Protein AF-A0A0G0ZS49-F1 (afdb_monomer)

Secondary structure (DSSP, 8-state):
-BTTBPPPHHHHHHHHHHHHH---GGG-EEEEEEEEEEEEEE-TTSS-EEEEEEEEEEEE-SS--PPPTTT-S------HHHHHH-GGGS---HHHHHHHHTT---

Solvent-accessible surface area (backbone atoms only — not comparable to full-atom values): 6830 Å² total; per-residue (Å²): 120,67,94,87,42,83,81,53,68,68,58,50,50,43,52,48,36,34,67,42,36,70,39,52,69,90,56,46,43,78,74,38,80,56,52,66,44,78,53,72,50,69,50,93,90,53,96,56,70,52,73,45,78,49,70,42,71,49,59,44,64,91,66,94,72,67,60,36,67,92,77,39,98,74,85,79,94,73,60,66,69,59,42,73,76,42,55,84,81,48,94,68,55,70,68,59,54,48,34,59,74,71,54,48,78,123

Sequence (106 aa):
MKDGKMEDEKEAVIRCLKREWHVEEKDIHDLKDLGSVYYRAKDPKSDYIEHEYCTFYVGKIEKMVSPDTEFAYGYSLVDLNFLKKNPQSFNLAPWVIKAFQDNLFY

Radius of gyration: 15.11 Å; Cα contacts (8 Å, |Δi|>4): 116; c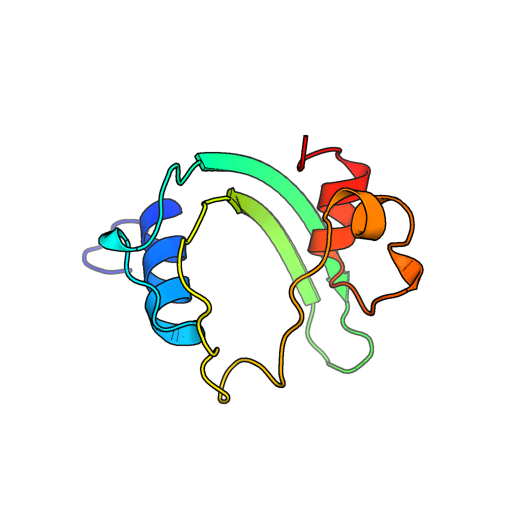hains: 1; bounding box: 35×28×39 Å

Structure (mmCIF, N/CA/C/O backbone):
data_AF-A0A0G0ZS49-F1
#
_ent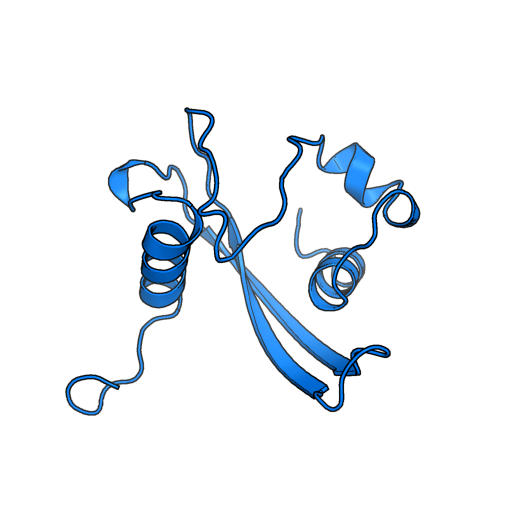ry.id   AF-A0A0G0ZS49-F1
#
loop_
_atom_site.group_PDB
_atom_site.id
_atom_site.type_symbol
_atom_site.label_atom_id
_atom_site.label_alt_id
_atom_site.label_comp_id
_atom_site.label_asym_id
_atom_site.label_entity_id
_atom_site.label_seq_id
_atom_site.pdbx_PDB_ins_code
_atom_site.Cartn_x
_atom_site.Cartn_y
_atom_site.Cartn_z
_atom_site.occupancy
_atom_site.B_iso_or_equiv
_atom_site.auth_seq_id
_atom_site.auth_comp_id
_atom_site.auth_asym_id
_atom_site.auth_atom_id
_atom_site.pdbx_PDB_model_num
ATOM 1 N N . MET A 1 1 ? 13.026 -6.043 15.334 1.00 47.84 1 MET A N 1
ATOM 2 C CA . MET A 1 1 ? 13.113 -7.167 16.290 1.00 47.84 1 MET A CA 1
ATOM 3 C C . MET A 1 1 ? 13.074 -6.605 17.702 1.00 47.84 1 MET A C 1
ATOM 5 O O . MET A 1 1 ? 14.067 -6.046 18.152 1.00 47.84 1 MET A O 1
ATOM 9 N N . LYS A 1 2 ? 11.932 -6.692 18.382 1.00 49.53 2 LYS A N 1
ATOM 10 C CA . LYS A 1 2 ? 11.889 -6.590 19.845 1.00 49.53 2 LYS A CA 1
ATOM 11 C C . LYS A 1 2 ? 11.737 -8.016 20.367 1.00 49.53 2 LYS A C 1
ATOM 13 O O . LYS A 1 2 ? 10.944 -8.781 19.829 1.00 49.53 2 LYS A O 1
ATOM 18 N N . ASP A 1 3 ? 12.566 -8.393 21.332 1.00 67.50 3 ASP A N 1
ATOM 19 C CA . ASP A 1 3 ? 12.438 -9.645 22.092 1.00 67.50 3 ASP A CA 1
ATOM 20 C C . ASP A 1 3 ? 12.510 -10.952 21.273 1.00 67.50 3 ASP A C 1
ATOM 22 O O . ASP A 1 3 ? 11.965 -11.980 21.670 1.00 67.50 3 ASP A O 1
ATOM 26 N N . GLY A 1 4 ? 13.191 -10.933 20.120 1.00 71.81 4 GLY A N 1
ATOM 27 C CA . GLY A 1 4 ? 13.418 -12.130 19.296 1.00 71.81 4 GLY A CA 1
ATOM 28 C C . GLY A 1 4 ? 12.194 -12.635 18.524 1.00 71.81 4 GLY A C 1
ATOM 29 O O . GLY A 1 4 ? 12.258 -13.714 17.939 1.00 71.81 4 GLY A O 1
ATOM 30 N N . LYS A 1 5 ? 11.095 -11.872 18.491 1.00 76.62 5 LYS A N 1
ATOM 31 C CA . LYS A 1 5 ? 9.915 -12.175 17.673 1.00 76.62 5 LYS A CA 1
ATOM 32 C C . LYS A 1 5 ? 9.919 -11.349 16.386 1.00 76.62 5 LYS A C 1
ATOM 34 O O . LYS A 1 5 ? 10.350 -10.189 16.380 1.00 76.62 5 LYS A O 1
ATOM 39 N N . MET A 1 6 ? 9.464 -11.972 15.299 1.00 83.56 6 MET A N 1
ATOM 40 C CA . MET A 1 6 ? 9.154 -11.268 14.054 1.00 83.56 6 MET A CA 1
ATOM 41 C C . MET A 1 6 ? 7.964 -10.341 14.315 1.00 83.56 6 MET A C 1
ATOM 43 O O . MET A 1 6 ? 7.065 -10.704 15.072 1.00 83.56 6 MET A O 1
ATOM 47 N N . GLU A 1 7 ? 8.010 -9.137 13.752 1.00 88.25 7 GLU A N 1
ATOM 48 C CA . GLU A 1 7 ? 6.879 -8.205 13.802 1.00 88.25 7 GLU A CA 1
ATOM 49 C C . GLU A 1 7 ? 5.751 -8.746 12.918 1.00 88.25 7 GLU A C 1
ATOM 51 O O . GLU A 1 7 ? 6.027 -9.306 11.854 1.00 88.25 7 GLU A O 1
ATOM 56 N N . ASP A 1 8 ? 4.507 -8.599 13.369 1.00 93.31 8 ASP A N 1
ATOM 57 C CA . ASP A 1 8 ? 3.338 -8.922 12.557 1.00 93.31 8 ASP A CA 1
ATOM 58 C C . ASP A 1 8 ? 3.145 -7.868 11.454 1.00 93.31 8 ASP A C 1
ATOM 60 O O . ASP A 1 8 ? 3.359 -6.671 11.664 1.00 93.31 8 ASP A O 1
ATOM 64 N N . GLU A 1 9 ? 2.738 -8.286 10.256 1.00 94.25 9 GLU A N 1
ATOM 65 C CA . GLU A 1 9 ? 2.607 -7.366 9.121 1.00 94.25 9 GLU A CA 1
ATOM 66 C C . GLU A 1 9 ? 1.554 -6.276 9.369 1.00 94.25 9 GLU A C 1
ATOM 68 O O . GLU A 1 9 ? 1.767 -5.122 8.988 1.00 94.25 9 GLU A O 1
ATOM 73 N N . LYS A 1 10 ? 0.456 -6.587 10.073 1.00 95.56 10 LYS A N 1
ATOM 74 C CA . LYS A 1 10 ? -0.561 -5.591 10.432 1.00 95.56 10 LYS A CA 1
ATOM 75 C C . LYS A 1 10 ? 0.016 -4.556 11.401 1.00 95.56 10 LYS A C 1
ATOM 77 O O . LYS A 1 10 ? -0.247 -3.361 11.251 1.00 95.56 10 LYS A O 1
ATOM 82 N N . GLU A 1 11 ? 0.821 -4.991 12.371 1.00 95.38 11 GLU A N 1
ATOM 83 C CA . GLU A 1 11 ? 1.524 -4.086 13.292 1.00 95.38 11 GLU A CA 1
ATOM 84 C C . GLU A 1 11 ? 2.487 -3.164 12.531 1.00 95.38 11 GLU A C 1
ATOM 86 O O . GLU A 1 11 ? 2.501 -1.952 12.772 1.00 95.38 11 GLU A O 1
ATOM 91 N N . ALA A 1 12 ? 3.234 -3.712 11.567 1.00 96.31 12 ALA A N 1
ATOM 92 C CA . ALA A 1 12 ? 4.128 -2.940 10.711 1.00 96.31 12 ALA A CA 1
ATOM 93 C C . ALA A 1 12 ? 3.365 -1.888 9.885 1.00 96.31 12 ALA A C 1
ATOM 95 O O . ALA A 1 12 ? 3.786 -0.729 9.840 1.00 96.31 12 ALA A O 1
ATOM 96 N N . VAL A 1 13 ? 2.217 -2.251 9.300 1.00 97.25 13 VAL A N 1
ATOM 97 C CA . VAL A 1 13 ? 1.341 -1.327 8.557 1.00 97.25 13 VAL A CA 1
ATOM 98 C C . VAL A 1 13 ? 0.873 -0.176 9.444 1.00 97.25 13 VAL A C 1
ATOM 100 O O 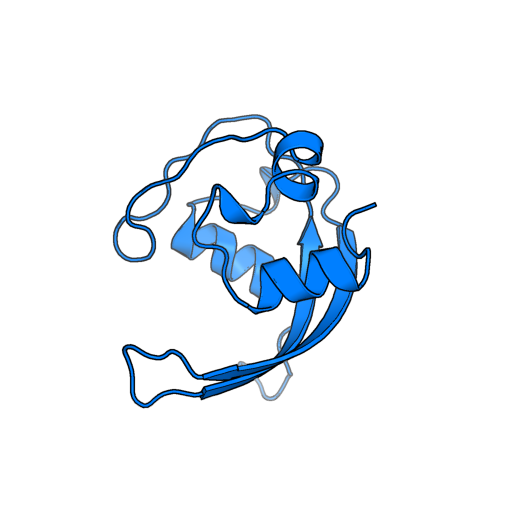. VAL A 1 13 ? 1.050 0.986 9.079 1.00 97.25 13 VAL A O 1
ATOM 103 N N . ILE A 1 14 ? 0.332 -0.470 10.631 1.00 97.31 14 ILE A N 1
ATOM 104 C CA . ILE A 1 14 ? -0.152 0.561 11.565 1.00 97.31 14 ILE A CA 1
ATOM 105 C C . ILE A 1 14 ? 0.998 1.475 11.999 1.00 97.31 14 ILE A C 1
ATOM 107 O O . ILE A 1 14 ? 0.844 2.697 12.049 1.00 97.31 14 ILE A O 1
ATOM 111 N N . ARG A 1 15 ? 2.173 0.907 12.286 1.00 97.38 15 ARG A N 1
ATOM 112 C CA . ARG A 1 15 ? 3.359 1.674 12.679 1.00 97.38 15 ARG A CA 1
ATOM 113 C C . ARG A 1 15 ? 3.826 2.613 11.563 1.00 97.38 15 ARG A C 1
ATOM 115 O O . ARG A 1 15 ? 4.147 3.766 11.853 1.00 97.38 15 ARG A O 1
ATOM 122 N N . CYS A 1 16 ? 3.871 2.145 10.316 1.00 97.44 16 CYS A N 1
ATOM 123 C CA . CYS A 1 16 ? 4.258 2.970 9.170 1.00 97.44 16 CYS A CA 1
ATOM 124 C C . CYS A 1 16 ? 3.216 4.059 8.881 1.00 97.44 16 CYS A C 1
ATOM 126 O O . CYS A 1 16 ? 3.594 5.219 8.757 1.00 97.44 16 CYS A O 1
ATOM 128 N N . LEU A 1 17 ? 1.918 3.736 8.897 1.00 97.06 17 LEU A N 1
ATOM 129 C CA . LEU A 1 17 ? 0.840 4.725 8.750 1.00 97.06 17 LEU A CA 1
ATOM 130 C C . LEU A 1 17 ? 0.893 5.806 9.837 1.00 97.06 17 LEU A C 1
ATOM 132 O O . LEU A 1 17 ? 0.751 6.993 9.543 1.00 97.06 17 LEU A O 1
ATOM 136 N N . LYS A 1 18 ? 1.179 5.429 11.086 1.00 97.31 18 LYS A N 1
ATOM 137 C CA . LYS A 1 18 ? 1.337 6.398 12.174 1.00 97.31 18 LYS A CA 1
ATOM 138 C C . LYS A 1 18 ? 2.526 7.329 11.951 1.00 97.31 18 LYS A C 1
ATOM 140 O O . LYS A 1 18 ? 2.417 8.527 12.204 1.00 97.31 18 LYS A O 1
ATOM 145 N N . ARG A 1 19 ? 3.659 6.782 11.507 1.00 98.12 19 ARG A N 1
ATOM 146 C CA . ARG A 1 19 ? 4.886 7.552 11.272 1.00 98.12 19 ARG A CA 1
ATOM 147 C C . ARG A 1 19 ? 4.759 8.480 10.065 1.00 98.12 19 ARG A C 1
ATOM 149 O O . ARG A 1 19 ? 5.136 9.634 10.165 1.00 98.12 19 ARG A O 1
ATOM 156 N N . GLU A 1 20 ? 4.246 7.971 8.953 1.00 98.12 20 GLU A N 1
ATOM 157 C CA . GLU A 1 20 ? 4.327 8.634 7.644 1.00 98.12 20 GLU A CA 1
ATOM 158 C C . GLU A 1 20 ? 3.063 9.431 7.304 1.00 98.12 20 GLU A C 1
ATOM 160 O O . GLU A 1 20 ? 3.109 10.332 6.472 1.00 98.12 20 GLU A O 1
ATOM 165 N N . TRP A 1 21 ? 1.934 9.122 7.948 1.00 96.88 21 TRP A N 1
ATOM 166 C CA . TRP A 1 21 ? 0.632 9.740 7.671 1.00 96.88 21 TRP A CA 1
ATOM 167 C C . TRP A 1 21 ? -0.087 10.271 8.912 1.00 96.88 21 TRP A C 1
ATOM 169 O O . TRP A 1 21 ? -1.179 10.824 8.792 1.00 96.88 21 TRP A O 1
ATOM 179 N N . HIS A 1 22 ? 0.489 10.091 10.105 1.00 96.06 22 HIS A N 1
ATOM 180 C CA . HIS A 1 22 ? -0.149 10.417 11.386 1.00 96.06 22 HIS A CA 1
ATOM 181 C C . HIS A 1 22 ? -1.518 9.739 11.584 1.00 96.06 22 HIS A C 1
ATOM 183 O O . HIS A 1 22 ? -2.376 10.256 12.298 1.00 96.06 22 HIS A O 1
ATOM 189 N N . VAL A 1 23 ? -1.713 8.570 10.964 1.00 96.94 23 VAL A N 1
ATOM 190 C CA . VAL A 1 23 ? -2.933 7.758 11.069 1.00 96.94 23 VAL A CA 1
ATOM 191 C C . VAL A 1 23 ? -2.734 6.687 12.137 1.00 96.94 23 VAL A C 1
ATOM 193 O O . VAL A 1 23 ? -1.780 5.911 12.072 1.00 96.94 23 VAL A O 1
ATOM 196 N N . GLU A 1 24 ? -3.627 6.618 13.122 1.00 96.19 24 GLU A N 1
ATOM 197 C CA . GLU A 1 24 ? -3.616 5.568 14.142 1.00 96.19 24 GLU A CA 1
ATOM 198 C C . GLU A 1 24 ? -4.609 4.448 13.797 1.00 96.19 24 GLU A C 1
ATOM 200 O O . GLU A 1 24 ? -5.537 4.645 13.018 1.00 96.19 24 GLU A O 1
ATOM 205 N N . GLU A 1 25 ? -4.463 3.263 14.405 1.00 95.88 25 GLU A N 1
ATOM 206 C CA . GLU A 1 25 ? -5.358 2.117 14.142 1.00 95.88 25 GLU A CA 1
ATOM 207 C C . GLU A 1 25 ? -6.843 2.468 14.331 1.00 95.88 25 GLU A C 1
ATOM 209 O O . GLU A 1 25 ? -7.687 2.031 13.557 1.00 95.88 25 GLU A O 1
ATOM 214 N N . LYS A 1 26 ? -7.161 3.316 15.317 1.00 95.50 26 LYS A N 1
ATOM 215 C CA . LYS A 1 26 ? -8.530 3.777 15.602 1.00 95.50 26 LYS A CA 1
ATOM 216 C C . LYS A 1 26 ? -9.156 4.615 14.478 1.00 95.50 26 LYS A C 1
ATOM 218 O O . LYS A 1 26 ? -10.372 4.772 14.463 1.00 95.50 26 LYS A O 1
ATOM 223 N N . ASP A 1 27 ? -8.336 5.193 13.601 1.00 96.12 27 ASP A N 1
ATOM 224 C CA . ASP A 1 27 ? -8.781 6.044 12.496 1.00 96.12 27 ASP A CA 1
ATOM 225 C C . ASP A 1 27 ? -9.087 5.219 11.231 1.00 96.12 27 ASP A C 1
ATOM 227 O O . ASP A 1 27 ? -9.605 5.759 10.251 1.00 96.12 27 ASP A O 1
ATOM 231 N N . ILE A 1 28 ? -8.759 3.919 11.244 1.00 97.00 28 ILE A N 1
ATOM 232 C CA . ILE A 1 28 ? -8.887 3.007 10.109 1.00 97.00 28 ILE A CA 1
ATOM 233 C C . ILE A 1 28 ? -10.078 2.073 10.328 1.00 97.00 28 ILE A C 1
ATOM 235 O O . ILE A 1 28 ? -10.127 1.285 11.270 1.00 97.00 28 ILE A O 1
ATOM 239 N N . HIS A 1 29 ? -11.013 2.101 9.390 1.00 97.00 29 HIS A N 1
ATOM 240 C CA . HIS A 1 29 ? -12.115 1.155 9.293 1.00 97.00 29 HIS A CA 1
ATOM 241 C C . HIS A 1 29 ? -11.768 0.033 8.309 1.00 97.00 29 HIS A C 1
ATOM 243 O O . HIS A 1 29 ? -11.151 0.281 7.272 1.00 97.00 29 HIS A O 1
ATOM 249 N N . ASP A 1 30 ? -12.193 -1.193 8.621 1.00 94.88 30 ASP A N 1
ATOM 250 C CA . ASP A 1 30 ? -12.096 -2.365 7.739 1.00 94.88 30 ASP A CA 1
ATOM 251 C C . ASP A 1 30 ? -10.681 -2.650 7.199 1.00 94.88 30 ASP A C 1
ATOM 253 O O . ASP A 1 30 ? -10.515 -2.973 6.021 1.00 94.88 30 ASP A O 1
ATOM 257 N N . LEU A 1 31 ? -9.652 -2.531 8.052 1.00 96.44 31 LEU A N 1
ATOM 258 C CA . LEU A 1 31 ? -8.283 -2.887 7.674 1.00 96.44 31 LEU A CA 1
ATOM 259 C C . LEU A 1 31 ? -8.208 -4.382 7.332 1.00 96.44 31 LEU A C 1
ATOM 261 O O . LEU A 1 31 ? -8.340 -5.234 8.213 1.00 96.44 31 LEU A O 1
ATOM 265 N N . LYS A 1 32 ? -7.984 -4.687 6.055 1.00 95.88 32 LYS A N 1
ATOM 266 C CA . LYS A 1 32 ? -7.944 -6.048 5.517 1.00 95.88 32 LYS A CA 1
ATOM 267 C C . LYS A 1 32 ? -6.657 -6.303 4.746 1.00 95.88 32 LYS A C 1
ATOM 269 O O . LYS A 1 32 ? -6.179 -5.429 4.024 1.00 95.88 32 LYS A O 1
ATOM 274 N N . ASP A 1 33 ? -6.154 -7.520 4.888 1.00 96.38 33 ASP A N 1
ATOM 275 C CA . ASP A 1 33 ? -5.131 -8.091 4.018 1.00 96.38 33 ASP A CA 1
ATOM 276 C C . ASP A 1 33 ? -5.749 -8.376 2.636 1.00 96.38 33 ASP A C 1
ATOM 278 O O . ASP A 1 33 ? -6.841 -8.948 2.538 1.00 96.38 33 ASP A O 1
ATOM 282 N N . LEU A 1 34 ? -5.088 -7.918 1.575 1.00 96.12 34 LEU A N 1
ATOM 283 C CA . LEU A 1 34 ? -5.464 -8.167 0.183 1.00 96.12 34 LEU A CA 1
ATOM 284 C C . LEU A 1 34 ? -4.678 -9.326 -0.444 1.00 96.12 34 LEU A C 1
ATOM 286 O O . LEU A 1 34 ? -5.046 -9.786 -1.523 1.00 96.12 34 LEU A O 1
ATOM 290 N N . GLY A 1 35 ? -3.625 -9.799 0.218 1.00 96.19 35 GLY A N 1
ATOM 291 C CA . GLY A 1 35 ? -2.645 -10.755 -0.271 1.00 96.19 35 GLY A CA 1
ATOM 292 C C . GLY A 1 35 ? -1.325 -10.083 -0.650 1.00 96.19 35 GLY A C 1
ATOM 293 O O . GLY A 1 35 ? -1.118 -8.884 -0.449 1.00 96.19 35 GLY A O 1
ATOM 294 N N . SER A 1 36 ? -0.422 -10.866 -1.237 1.00 97.06 36 SER A N 1
ATOM 295 C CA . SER A 1 36 ? 0.936 -10.419 -1.554 1.00 97.06 36 SER A CA 1
ATOM 296 C C . SER A 1 36 ? 1.256 -10.562 -3.036 1.00 97.06 36 SER A C 1
ATOM 298 O O . SER A 1 36 ? 0.797 -11.492 -3.701 1.00 97.06 36 SER A O 1
ATOM 300 N N . VAL A 1 37 ? 2.121 -9.683 -3.540 1.00 97.62 37 VAL A N 1
ATOM 301 C CA . VAL A 1 37 ? 2.771 -9.856 -4.845 1.00 97.62 37 VAL A CA 1
ATOM 302 C C . VAL A 1 37 ? 4.249 -10.137 -4.677 1.00 97.62 37 VAL A C 1
ATOM 304 O O . VAL A 1 37 ? 4.906 -9.608 -3.784 1.00 97.62 37 VAL A O 1
ATOM 307 N N . TYR A 1 38 ? 4.789 -10.933 -5.589 1.00 97.81 38 TYR A N 1
ATOM 308 C CA . TYR A 1 38 ? 6.225 -11.117 -5.716 1.00 97.81 38 TYR A CA 1
ATOM 309 C C . TYR A 1 38 ? 6.761 -10.245 -6.850 1.00 97.81 38 TYR A C 1
ATOM 311 O O . TYR A 1 38 ? 6.300 -10.348 -7.993 1.00 97.81 38 TYR A O 1
ATOM 319 N N . TYR A 1 39 ? 7.741 -9.395 -6.546 1.00 97.56 39 TYR A N 1
ATOM 320 C CA . TYR A 1 39 ? 8.371 -8.531 -7.541 1.00 97.56 39 TYR A CA 1
ATOM 321 C C . TYR A 1 39 ? 9.863 -8.329 -7.270 1.00 97.56 39 TYR A C 1
ATOM 323 O O . TYR A 1 39 ? 10.369 -8.524 -6.165 1.00 97.56 39 TYR A O 1
ATOM 331 N N . ARG A 1 40 ? 10.578 -7.932 -8.324 1.00 97.44 40 ARG A N 1
ATOM 332 C CA . ARG A 1 40 ? 11.957 -7.456 -8.255 1.00 97.44 40 ARG A CA 1
ATOM 333 C C . ARG A 1 40 ? 12.107 -6.275 -9.199 1.00 97.44 40 ARG A C 1
ATOM 335 O O . ARG A 1 40 ? 11.801 -6.410 -10.383 1.00 97.44 40 ARG A O 1
ATOM 342 N N . ALA A 1 41 ? 12.586 -5.145 -8.695 1.00 97.12 41 ALA A N 1
ATOM 343 C CA . ALA A 1 41 ? 12.717 -3.920 -9.472 1.00 97.12 41 ALA A CA 1
ATOM 344 C C . ALA A 1 41 ? 14.014 -3.174 -9.149 1.00 97.12 41 ALA A C 1
ATOM 346 O O . ALA A 1 41 ? 14.500 -3.171 -8.021 1.00 97.12 41 ALA A O 1
ATOM 347 N N . LYS A 1 42 ? 14.583 -2.545 -10.179 1.00 96.06 42 LYS A N 1
ATOM 348 C CA . LYS A 1 42 ? 15.746 -1.666 -10.077 1.00 96.06 42 LYS A CA 1
ATOM 349 C C . LYS A 1 42 ? 15.255 -0.233 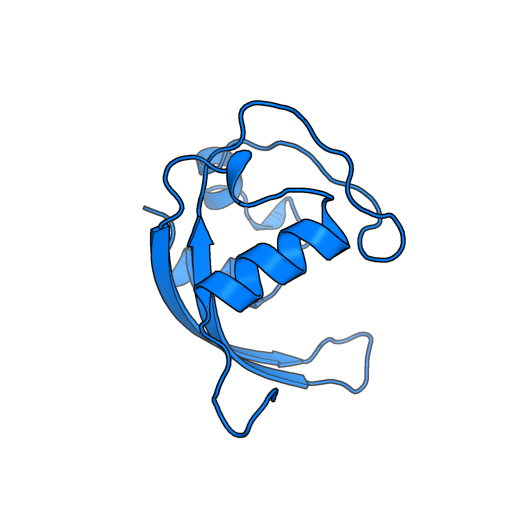-10.224 1.00 96.06 42 LYS A C 1
ATOM 351 O O . LYS A 1 42 ? 14.674 0.089 -11.258 1.00 96.06 42 LYS A O 1
ATOM 356 N N . ASP A 1 43 ? 15.514 0.614 -9.235 1.00 92.06 43 ASP A N 1
ATOM 357 C CA . ASP A 1 43 ? 15.303 2.048 -9.406 1.00 92.06 43 ASP A CA 1
ATOM 358 C C . ASP A 1 43 ? 16.372 2.588 -10.375 1.00 92.06 43 ASP A C 1
ATOM 360 O O . ASP A 1 43 ? 17.568 2.463 -10.097 1.00 92.06 43 ASP A O 1
ATOM 364 N N . PRO A 1 44 ? 15.989 3.158 -11.533 1.00 91.19 44 PRO A N 1
ATOM 365 C CA . PRO A 1 44 ? 16.946 3.674 -12.508 1.00 91.19 44 PRO A CA 1
ATOM 366 C C . PRO A 1 44 ? 17.712 4.909 -12.013 1.00 91.19 44 PRO A C 1
ATOM 368 O O . PRO A 1 44 ? 18.690 5.301 -12.646 1.00 91.19 44 PRO A O 1
ATOM 371 N N . LYS A 1 45 ? 17.264 5.545 -10.923 1.00 92.38 45 LYS A N 1
ATOM 372 C CA . LYS A 1 45 ? 17.878 6.745 -10.341 1.00 92.38 45 LYS A CA 1
ATOM 373 C C . LYS A 1 45 ? 18.733 6.455 -9.107 1.00 92.38 45 LYS A C 1
ATOM 375 O O . LYS A 1 45 ? 19.275 7.398 -8.533 1.00 92.38 45 LYS A O 1
ATOM 380 N N . SER A 1 46 ? 18.874 5.195 -8.698 1.00 92.06 46 SER A N 1
ATOM 381 C CA . SER A 1 46 ? 19.704 4.825 -7.551 1.00 92.06 46 SER A CA 1
ATOM 382 C C . SER A 1 46 ? 20.432 3.497 -7.750 1.00 92.06 46 SER A C 1
ATOM 384 O O . SER A 1 46 ? 20.155 2.724 -8.666 1.00 92.06 46 SER A O 1
ATOM 386 N N . ASP A 1 47 ? 21.379 3.194 -6.863 1.00 95.19 47 ASP A N 1
ATOM 387 C CA . ASP A 1 47 ? 22.121 1.927 -6.862 1.00 95.19 47 ASP A CA 1
ATOM 388 C C . ASP A 1 47 ? 21.378 0.785 -6.145 1.00 95.19 47 ASP A C 1
ATOM 390 O O . ASP A 1 47 ? 21.799 -0.371 -6.214 1.00 95.19 47 ASP A O 1
ATOM 394 N N . TYR A 1 48 ? 20.173 1.045 -5.634 1.00 95.31 48 TYR A N 1
ATOM 395 C CA . TYR A 1 48 ? 19.371 0.069 -4.896 1.00 95.31 48 TYR A CA 1
ATOM 396 C C . TYR A 1 48 ? 18.468 -0.791 -5.790 1.00 95.31 48 TYR A C 1
ATOM 398 O O . TYR A 1 48 ? 18.117 -0.412 -6.910 1.00 95.31 48 TYR A O 1
ATOM 406 N N . ILE A 1 49 ? 18.155 -1.995 -5.310 1.00 95.94 49 ILE A N 1
ATOM 407 C CA . ILE A 1 49 ? 17.237 -2.963 -5.921 1.00 95.94 49 ILE A CA 1
ATOM 408 C C . ILE A 1 49 ? 16.272 -3.404 -4.829 1.00 95.94 49 ILE A C 1
ATOM 410 O O . ILE A 1 49 ? 16.709 -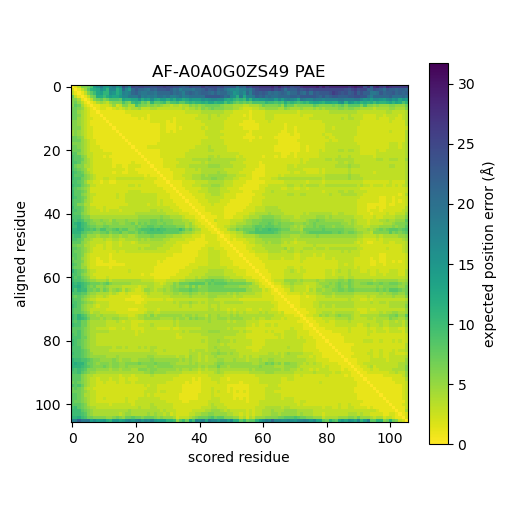3.736 -3.730 1.00 95.94 49 ILE A O 1
ATOM 414 N N . GLU A 1 50 ? 14.996 -3.485 -5.172 1.00 97.06 50 GLU A N 1
ATOM 415 C CA . GLU A 1 50 ? 13.979 -4.127 -4.347 1.00 97.06 50 GLU A CA 1
ATOM 416 C C . GLU A 1 50 ? 13.706 -5.535 -4.867 1.00 97.06 50 GLU A C 1
ATOM 418 O O . GLU A 1 50 ? 13.689 -5.784 -6.080 1.00 97.06 50 GLU A O 1
ATOM 423 N N . HIS A 1 51 ? 13.515 -6.474 -3.945 1.00 97.75 51 HIS A N 1
ATOM 424 C CA . HIS A 1 51 ? 13.197 -7.866 -4.242 1.00 97.75 51 HIS A CA 1
ATOM 425 C C . HIS A 1 51 ? 12.388 -8.450 -3.087 1.00 97.75 51 HIS A C 1
ATOM 427 O O . HIS A 1 51 ? 12.950 -8.822 -2.059 1.00 97.75 51 HIS A O 1
ATOM 433 N N . GLU A 1 52 ? 11.066 -8.497 -3.242 1.00 97.06 52 GLU A N 1
ATOM 434 C CA . GLU A 1 52 ? 10.157 -8.665 -2.107 1.00 97.06 52 GLU A CA 1
ATOM 435 C C . GLU A 1 52 ? 8.956 -9.560 -2.432 1.00 97.06 52 GLU A C 1
ATOM 437 O O . GLU A 1 52 ? 8.469 -9.608 -3.567 1.00 97.06 52 GLU A O 1
ATOM 442 N N . TYR A 1 53 ? 8.456 -10.227 -1.388 1.00 96.44 53 TYR A N 1
ATOM 443 C CA . TYR A 1 53 ? 7.053 -10.614 -1.273 1.00 96.44 53 TYR A CA 1
ATOM 444 C C . TYR A 1 53 ? 6.350 -9.488 -0.511 1.00 96.44 53 TYR A C 1
ATOM 446 O O . TYR A 1 53 ? 6.539 -9.347 0.692 1.00 96.44 53 TYR A O 1
ATOM 454 N N . CYS A 1 54 ? 5.616 -8.642 -1.226 1.00 97.00 54 CYS A N 1
ATOM 455 C CA . CYS A 1 54 ? 5.023 -7.425 -0.683 1.00 97.00 54 CYS A CA 1
ATOM 456 C C . CYS A 1 54 ? 3.534 -7.648 -0.423 1.00 97.00 54 CYS A C 1
ATOM 458 O O . CYS A 1 54 ? 2.759 -7.779 -1.375 1.00 97.00 54 CYS A O 1
ATOM 460 N N . THR A 1 55 ? 3.154 -7.732 0.853 1.00 96.75 55 THR A N 1
ATOM 461 C CA . THR A 1 55 ? 1.758 -7.852 1.290 1.00 96.75 55 THR A CA 1
ATOM 462 C C . THR A 1 55 ? 1.069 -6.494 1.262 1.00 96.75 55 THR A C 1
ATOM 464 O O . THR A 1 55 ? 1.603 -5.498 1.752 1.00 96.75 55 THR A O 1
ATOM 467 N N . PHE A 1 56 ? -0.135 -6.448 0.698 1.00 97.06 56 PHE A N 1
ATOM 468 C CA . PHE A 1 56 ? -0.938 -5.238 0.615 1.00 97.06 56 PHE A CA 1
ATOM 469 C C . PHE A 1 56 ? -2.070 -5.288 1.625 1.00 97.06 56 PHE A C 1
ATOM 471 O O . PHE A 1 56 ? -2.830 -6.247 1.686 1.00 97.06 56 PHE A O 1
ATOM 478 N N . TYR A 1 57 ? -2.238 -4.186 2.343 1.00 97.06 57 TYR A N 1
ATOM 479 C CA . TYR A 1 57 ? -3.395 -3.953 3.191 1.00 97.06 57 TYR A CA 1
ATOM 480 C C . TYR A 1 57 ? -4.210 -2.794 2.630 1.00 97.06 57 TYR A C 1
ATOM 482 O O . TYR A 1 57 ? -3.671 -1.862 2.031 1.00 97.06 57 TYR A O 1
ATOM 490 N N . VAL A 1 58 ? -5.519 -2.827 2.852 1.00 96.00 58 VAL A N 1
ATOM 491 C CA . VAL A 1 58 ? -6.398 -1.692 2.567 1.00 96.00 58 VAL A CA 1
ATOM 492 C C . VAL A 1 58 ? -7.312 -1.440 3.748 1.00 96.00 58 VAL A C 1
ATOM 494 O O . VAL A 1 58 ? -7.784 -2.369 4.393 1.00 96.00 58 VAL A O 1
ATOM 497 N N . GLY A 1 59 ? -7.567 -0.168 4.013 1.00 94.94 59 GLY A N 1
ATOM 498 C CA . GLY A 1 59 ? -8.531 0.287 4.998 1.00 94.94 59 GLY A CA 1
ATOM 499 C C . GLY A 1 59 ? -9.166 1.589 4.534 1.00 94.94 59 GLY A C 1
ATOM 500 O O . GLY A 1 59 ? -8.722 2.211 3.565 1.00 94.94 59 GLY A O 1
ATOM 501 N N . LYS A 1 60 ? -10.225 1.996 5.222 1.00 96.00 60 LYS A N 1
ATOM 502 C CA . LYS A 1 60 ? -10.953 3.233 4.961 1.00 96.00 60 LYS A CA 1
ATOM 503 C C . LYS A 1 60 ? -10.698 4.221 6.090 1.00 96.00 60 LYS A C 1
ATOM 505 O O . LYS A 1 60 ? -10.829 3.871 7.254 1.00 96.00 60 LYS A O 1
ATOM 510 N N . ILE A 1 61 ? -10.415 5.466 5.736 1.00 95.81 61 ILE A N 1
ATOM 511 C CA . ILE A 1 61 ? -10.357 6.589 6.676 1.00 95.81 61 ILE A CA 1
ATOM 512 C C . ILE A 1 61 ? -11.473 7.580 6.339 1.00 95.81 61 ILE A C 1
ATOM 514 O O . ILE A 1 61 ? -11.850 7.727 5.176 1.00 95.81 61 ILE A O 1
ATOM 518 N N . GLU A 1 62 ? -12.029 8.249 7.347 1.00 93.50 62 GLU A N 1
ATOM 519 C CA . GLU A 1 62 ? -13.144 9.195 7.151 1.00 93.50 62 GLU A CA 1
ATOM 520 C C . GLU A 1 62 ? -12.697 10.651 7.007 1.00 93.50 62 GLU A C 1
ATOM 522 O O . GLU A 1 62 ? -13.477 11.511 6.597 1.00 93.50 62 GLU A O 1
ATOM 527 N N . LYS A 1 63 ? -11.442 10.944 7.354 1.00 92.06 63 LYS A N 1
ATOM 528 C CA . LYS A 1 63 ? -10.890 12.296 7.343 1.00 92.06 63 LYS A CA 1
ATOM 529 C C . LYS A 1 63 ? -9.687 12.358 6.425 1.00 92.06 63 LYS A C 1
ATOM 531 O O . LYS A 1 63 ? -8.864 11.449 6.401 1.00 92.06 63 LYS A O 1
ATOM 536 N N . MET A 1 64 ? -9.583 13.469 5.705 1.00 90.00 64 MET A N 1
ATOM 537 C CA . MET A 1 64 ? -8.372 13.795 4.964 1.00 90.00 64 MET A CA 1
ATOM 538 C C . MET A 1 64 ? -7.234 14.036 5.955 1.00 90.00 64 MET A C 1
ATOM 540 O O . MET A 1 64 ? -7.408 14.752 6.943 1.00 90.00 64 MET A O 1
ATOM 544 N N . VAL A 1 65 ? -6.079 13.446 5.671 1.00 91.44 65 VAL A N 1
ATOM 545 C CA . VAL A 1 65 ? -4.848 13.594 6.449 1.00 91.44 65 VAL A CA 1
ATOM 546 C C . VAL A 1 65 ? -3.755 14.170 5.560 1.00 91.44 65 VAL A C 1
ATOM 548 O O . VAL A 1 65 ? -3.803 14.034 4.338 1.00 91.44 65 VAL A O 1
ATOM 551 N N . SER A 1 66 ? -2.781 14.838 6.164 1.00 93.44 66 SER A N 1
ATOM 552 C CA . SER A 1 66 ? -1.573 15.263 5.460 1.00 93.44 66 SER A CA 1
ATOM 553 C C . SER A 1 66 ? -0.451 14.291 5.803 1.00 93.44 66 SER A C 1
ATOM 555 O O . SER A 1 66 ? -0.302 13.978 6.986 1.00 93.44 66 SER A O 1
ATOM 557 N N . PRO A 1 67 ? 0.324 13.814 4.817 1.00 96.31 67 PRO A N 1
ATOM 558 C CA . PRO A 1 67 ? 1.478 12.990 5.114 1.00 96.31 67 PRO A CA 1
ATOM 559 C C . PRO A 1 67 ? 2.563 13.825 5.794 1.00 96.31 67 PRO A C 1
ATOM 561 O O . PRO A 1 67 ? 2.619 15.050 5.640 1.00 96.31 67 PRO A O 1
ATOM 564 N N . ASP A 1 68 ? 3.450 13.143 6.500 1.00 97.19 68 ASP A N 1
ATOM 565 C CA . ASP A 1 68 ? 4.696 13.726 6.963 1.00 97.19 68 ASP A CA 1
ATOM 566 C C . ASP A 1 68 ? 5.610 13.992 5.752 1.00 97.19 68 ASP A C 1
ATOM 568 O O . ASP A 1 68 ? 5.901 13.107 4.937 1.00 97.19 68 ASP A O 1
ATOM 572 N N . THR A 1 69 ? 6.052 15.243 5.613 1.00 96.44 69 THR A N 1
ATOM 573 C CA . THR A 1 69 ? 6.850 15.702 4.470 1.00 96.44 69 THR A CA 1
ATOM 574 C C . THR A 1 69 ? 8.279 15.161 4.450 1.00 96.44 69 THR A C 1
ATOM 576 O O . THR A 1 69 ? 8.967 15.322 3.444 1.00 96.44 69 THR A O 1
ATOM 579 N N . GLU A 1 70 ? 8.737 14.514 5.526 1.00 97.44 70 GLU A N 1
ATOM 580 C CA . GLU A 1 70 ? 9.983 13.739 5.511 1.00 97.44 70 GLU A CA 1
ATOM 581 C C . GLU A 1 70 ? 9.874 12.514 4.582 1.00 97.44 70 GLU A C 1
ATOM 583 O O . GLU A 1 70 ? 10.865 12.116 3.968 1.00 97.44 70 GLU A O 1
ATOM 588 N N . PHE A 1 71 ? 8.668 11.953 4.422 1.00 96.62 71 PHE A N 1
ATOM 589 C CA . PHE A 1 71 ? 8.433 10.699 3.694 1.00 96.62 71 PHE A CA 1
ATOM 590 C C . PHE A 1 71 ? 7.650 10.878 2.388 1.00 96.62 71 PHE A C 1
ATOM 592 O O . PHE A 1 71 ? 7.719 10.015 1.511 1.00 96.62 71 PHE A O 1
ATOM 599 N N . ALA A 1 72 ? 6.919 11.984 2.222 1.00 94.94 72 ALA A N 1
ATOM 600 C CA . ALA A 1 72 ? 6.126 12.239 1.023 1.00 94.94 72 ALA A CA 1
ATOM 601 C C . ALA A 1 72 ? 6.235 13.687 0.528 1.00 94.94 72 ALA A C 1
ATOM 603 O O . ALA A 1 72 ? 6.138 14.645 1.288 1.00 94.94 72 ALA A O 1
ATOM 604 N N . TYR A 1 73 ? 6.330 13.851 -0.793 1.00 93.00 73 TYR A N 1
ATOM 605 C CA . TYR A 1 73 ? 6.367 15.168 -1.448 1.00 93.00 73 TYR A CA 1
ATOM 606 C 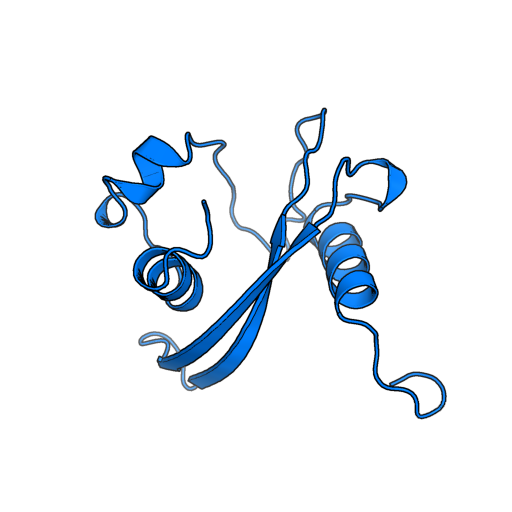C . TYR A 1 73 ? 4.974 15.752 -1.747 1.00 93.00 73 TYR A C 1
ATOM 608 O O . TYR A 1 73 ? 4.865 16.870 -2.248 1.00 93.00 73 TYR A O 1
ATOM 616 N N . GLY A 1 74 ? 3.906 14.992 -1.487 1.00 92.12 74 GLY A N 1
ATOM 617 C CA . GLY A 1 74 ? 2.517 15.367 -1.753 1.00 92.12 74 GLY A CA 1
ATOM 618 C C . GLY A 1 74 ? 1.631 14.148 -2.016 1.00 92.12 74 GLY A C 1
ATOM 619 O O . GLY A 1 74 ? 2.118 13.021 -2.087 1.00 92.12 74 GLY A O 1
ATOM 620 N N . TYR A 1 75 ? 0.323 14.370 -2.171 1.00 93.94 75 TYR A N 1
ATOM 621 C CA . TYR A 1 75 ? -0.626 13.316 -2.532 1.00 93.94 75 TYR A CA 1
ATOM 622 C C . TYR A 1 75 ? -1.821 13.864 -3.318 1.00 93.94 75 TYR A C 1
ATOM 624 O O . TYR A 1 75 ? -2.052 15.071 -3.402 1.00 93.94 75 TYR A O 1
ATOM 632 N N . SER A 1 76 ? -2.594 12.963 -3.913 1.00 91.50 76 SER A N 1
ATOM 633 C CA . SER A 1 76 ? -3.893 13.268 -4.508 1.00 91.50 76 SER A CA 1
ATOM 634 C C . SER A 1 76 ? -4.854 12.130 -4.209 1.00 91.50 76 SER A C 1
ATOM 636 O O . SER A 1 76 ? -4.484 10.962 -4.311 1.00 91.50 76 SER A O 1
ATOM 638 N N . LEU A 1 77 ? -6.090 12.470 -3.847 1.00 93.00 77 LEU A N 1
ATOM 639 C CA . LEU A 1 77 ? -7.165 11.491 -3.747 1.00 93.00 77 LEU A CA 1
ATOM 640 C C . LEU A 1 77 ? -7.693 11.211 -5.157 1.00 93.00 77 LEU A C 1
ATOM 642 O O . LEU A 1 77 ? -8.133 12.131 -5.846 1.00 93.00 77 LEU A O 1
ATOM 646 N N . VAL A 1 78 ? -7.626 9.954 -5.589 1.00 92.94 78 VAL A N 1
ATOM 647 C CA . VAL A 1 78 ? -7.988 9.535 -6.949 1.00 92.94 78 VAL A CA 1
ATOM 648 C C . VAL A 1 78 ? -8.995 8.394 -6.918 1.00 92.94 78 VAL A C 1
ATOM 650 O O . VAL A 1 78 ? -9.006 7.581 -5.995 1.00 92.94 78 VAL A O 1
ATOM 653 N N . ASP A 1 79 ? -9.831 8.316 -7.952 1.00 94.56 79 ASP A N 1
ATOM 654 C CA . ASP A 1 79 ? -10.714 7.170 -8.148 1.00 94.56 79 ASP A CA 1
ATOM 655 C C . ASP A 1 79 ? -9.898 5.931 -8.555 1.00 94.56 79 ASP A C 1
ATOM 657 O O . ASP A 1 79 ? -9.104 5.965 -9.501 1.00 94.56 79 ASP A O 1
ATOM 661 N N . LEU A 1 80 ? -10.105 4.819 -7.847 1.00 92.44 80 LEU A N 1
ATOM 662 C CA . LEU A 1 80 ? -9.354 3.582 -8.071 1.00 92.44 80 LEU A CA 1
ATOM 663 C C . LEU A 1 80 ? -9.607 2.997 -9.469 1.00 92.44 80 LEU A C 1
ATOM 665 O O . LEU A 1 80 ? -8.680 2.483 -10.094 1.00 92.44 80 LEU A O 1
ATOM 669 N N . ASN A 1 81 ? -10.837 3.079 -9.986 1.00 92.94 81 ASN A N 1
ATOM 670 C CA . ASN A 1 81 ? -11.159 2.547 -11.312 1.00 92.94 81 ASN A CA 1
ATOM 671 C C . ASN A 1 81 ? -10.520 3.386 -12.418 1.00 92.94 81 ASN A C 1
ATOM 673 O O . ASN A 1 81 ? -10.054 2.835 -13.417 1.00 92.94 81 ASN A O 1
ATOM 677 N N . PHE A 1 82 ? -10.469 4.705 -12.241 1.00 94.00 82 PHE A N 1
ATOM 678 C CA . PHE A 1 82 ? -9.718 5.591 -13.116 1.00 94.00 82 PHE A CA 1
ATOM 679 C C . PHE A 1 82 ? -8.229 5.238 -13.107 1.00 94.00 82 PHE A C 1
ATOM 681 O O . PHE A 1 82 ? -7.647 5.080 -14.181 1.00 94.00 82 PHE A O 1
ATOM 688 N N . LEU A 1 83 ? -7.637 5.052 -11.923 1.00 93.31 83 LEU A N 1
ATOM 689 C CA . LEU A 1 83 ? -6.225 4.700 -11.777 1.00 93.31 83 LEU A CA 1
ATOM 690 C C . LEU A 1 83 ? -5.891 3.357 -12.448 1.00 93.31 83 LEU A C 1
ATOM 692 O O . LEU A 1 83 ? -4.941 3.286 -13.224 1.00 93.31 83 LEU A O 1
ATOM 696 N N . LYS A 1 84 ? -6.711 2.319 -12.231 1.00 90.75 84 LYS A N 1
ATOM 697 C CA . LYS A 1 84 ? -6.563 0.998 -12.874 1.00 90.75 84 LYS A CA 1
ATOM 698 C C . LYS A 1 84 ? -6.620 1.075 -14.405 1.00 90.75 84 LYS A C 1
ATOM 700 O O . LYS A 1 84 ? -5.897 0.352 -15.084 1.00 90.75 84 LYS A O 1
ATOM 705 N N . LYS A 1 85 ? -7.485 1.934 -14.960 1.00 91.88 85 LYS A N 1
ATOM 706 C CA . LYS A 1 85 ? -7.644 2.113 -16.417 1.00 91.88 85 LYS A CA 1
ATOM 707 C C . LYS A 1 85 ? -6.558 2.991 -17.039 1.00 91.88 85 LYS A C 1
ATOM 709 O O . LYS A 1 85 ? -6.278 2.844 -18.224 1.00 91.88 85 LYS A O 1
ATOM 714 N N . ASN A 1 86 ? -5.958 3.889 -16.258 1.00 93.19 86 ASN A N 1
ATOM 715 C CA . ASN A 1 86 ? -4.991 4.880 -16.730 1.00 93.19 86 ASN A CA 1
ATOM 716 C C . ASN A 1 86 ? -3.699 4.873 -15.887 1.00 93.19 86 ASN A C 1
ATOM 718 O O . ASN A 1 86 ? -3.269 5.929 -15.420 1.00 93.19 86 ASN A O 1
ATOM 722 N N . PRO A 1 87 ? -3.035 3.719 -15.684 1.00 90.81 87 PRO A N 1
ATOM 723 C CA . PRO A 1 87 ? -1.867 3.641 -14.805 1.00 90.81 87 PRO A CA 1
ATOM 724 C C . PRO A 1 87 ? -0.697 4.497 -15.312 1.00 90.81 87 PRO A C 1
ATOM 726 O O . PRO A 1 87 ? 0.088 4.991 -14.514 1.00 90.81 87 PRO A O 1
ATOM 729 N N . GLN A 1 88 ? -0.621 4.731 -16.628 1.00 91.44 88 GLN A N 1
ATOM 730 C CA . GLN A 1 88 ? 0.411 5.558 -17.267 1.00 91.44 88 GLN A CA 1
ATOM 731 C C . GLN A 1 88 ? 0.242 7.062 -17.013 1.00 91.44 88 GLN A C 1
ATOM 733 O O . GLN A 1 88 ? 1.146 7.840 -17.299 1.00 91.44 88 GLN A O 1
ATOM 738 N N . SER A 1 89 ? -0.909 7.492 -16.486 1.00 92.44 89 SER A N 1
ATOM 739 C CA . SER A 1 89 ? -1.124 8.886 -16.087 1.00 92.44 89 SER A CA 1
ATOM 740 C C . SER A 1 89 ? -0.361 9.260 -14.812 1.00 92.44 89 SER A C 1
ATOM 742 O O . SER A 1 89 ? -0.337 10.433 -14.448 1.00 92.44 89 SER A O 1
ATOM 744 N N . PHE A 1 90 ? 0.259 8.286 -14.139 1.00 90.81 90 PHE A N 1
ATOM 745 C CA . PHE A 1 90 ? 0.971 8.465 -12.882 1.00 90.81 90 PHE A CA 1
ATOM 746 C C . PHE A 1 90 ? 2.329 7.759 -12.930 1.00 90.81 90 PHE A C 1
ATOM 748 O O . PHE A 1 90 ? 2.478 6.701 -13.537 1.00 90.81 90 PHE A O 1
ATOM 755 N N . ASN A 1 91 ? 3.318 8.309 -12.225 1.00 90.62 91 ASN A N 1
ATOM 756 C CA . ASN A 1 91 ? 4.594 7.630 -11.997 1.00 90.62 91 ASN A CA 1
ATOM 757 C C . ASN A 1 91 ? 4.429 6.609 -10.865 1.00 90.62 91 ASN A C 1
ATOM 759 O O . ASN A 1 91 ? 4.827 6.859 -9.728 1.00 90.62 91 ASN A O 1
ATOM 763 N N . LEU A 1 92 ? 3.766 5.492 -11.164 1.00 93.25 92 LEU A N 1
ATOM 764 C CA . LEU A 1 92 ? 3.508 4.437 -10.189 1.00 93.25 92 LEU A CA 1
ATOM 765 C C . LEU A 1 92 ? 4.772 3.649 -9.862 1.00 93.25 92 LEU A C 1
ATOM 767 O O . LEU A 1 92 ? 5.577 3.334 -10.739 1.00 93.25 92 LEU A O 1
ATOM 771 N N . ALA A 1 93 ? 4.899 3.281 -8.590 1.00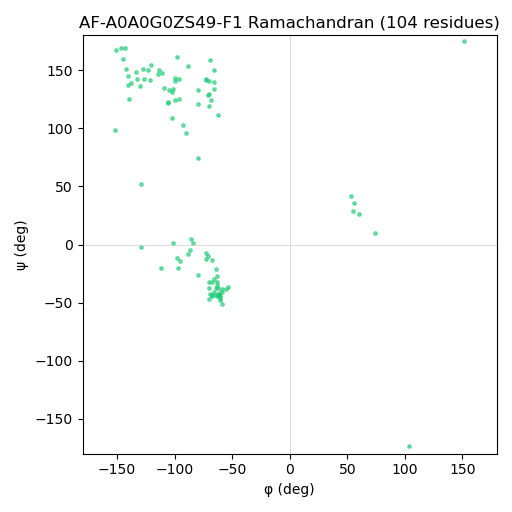 93.75 93 ALA A N 1
ATOM 772 C CA . ALA A 1 93 ? 5.951 2.388 -8.150 1.00 93.75 93 ALA A CA 1
ATOM 773 C C . ALA A 1 93 ? 5.771 0.974 -8.748 1.00 93.75 93 ALA A C 1
ATOM 775 O O . ALA A 1 93 ? 4.630 0.542 -8.971 1.00 93.75 93 ALA A O 1
ATOM 776 N N . PRO A 1 94 ? 6.862 0.220 -8.981 1.00 94.88 94 PRO A N 1
ATOM 777 C CA . PRO A 1 94 ? 6.800 -1.100 -9.610 1.00 94.88 94 PRO A CA 1
ATOM 778 C C . PRO A 1 94 ? 5.861 -2.089 -8.906 1.00 94.88 94 PRO A C 1
ATOM 780 O O . PRO A 1 94 ? 5.129 -2.821 -9.575 1.00 94.88 94 PRO A O 1
ATOM 783 N N . TRP A 1 95 ? 5.823 -2.080 -7.570 1.00 95.88 95 TRP A N 1
ATOM 784 C CA . TRP A 1 95 ? 4.946 -2.955 -6.786 1.00 95.88 95 TRP A CA 1
ATOM 785 C C . TRP A 1 95 ? 3.457 -2.623 -6.954 1.00 95.88 95 TRP A C 1
ATOM 787 O O . TRP A 1 95 ? 2.630 -3.532 -6.981 1.00 95.88 95 TRP A O 1
ATOM 797 N N . VAL A 1 96 ? 3.097 -1.349 -7.160 1.00 95.25 96 VAL A N 1
ATOM 798 C CA . VAL A 1 96 ? 1.707 -0.944 -7.449 1.00 95.25 96 VAL A CA 1
ATOM 799 C C . VAL A 1 96 ? 1.274 -1.456 -8.823 1.00 95.25 96 VAL A C 1
ATOM 801 O O . VAL A 1 96 ? 0.184 -2.008 -8.968 1.00 95.25 96 VAL A O 1
ATOM 804 N N . ILE A 1 97 ? 2.146 -1.330 -9.830 1.00 94.50 97 ILE A N 1
ATOM 805 C CA . ILE A 1 97 ? 1.895 -1.862 -11.178 1.00 94.50 97 ILE A CA 1
ATOM 806 C C . ILE A 1 97 ? 1.707 -3.380 -11.115 1.00 94.50 97 ILE A C 1
ATOM 808 O O . ILE A 1 97 ? 0.770 -3.912 -11.715 1.00 94.50 97 ILE A O 1
ATOM 812 N N . LYS A 1 98 ? 2.565 -4.075 -10.361 1.00 95.69 98 LYS A N 1
ATOM 813 C CA . LYS A 1 98 ? 2.473 -5.523 -10.178 1.00 95.69 98 LYS A CA 1
ATOM 814 C C . LYS A 1 98 ? 1.157 -5.933 -9.509 1.00 95.69 98 LYS A C 1
ATOM 816 O O . LYS A 1 98 ? 0.496 -6.845 -9.995 1.00 95.69 98 LYS A O 1
ATOM 821 N N . ALA A 1 99 ? 0.726 -5.221 -8.471 1.00 95.75 99 ALA A N 1
ATOM 822 C CA . ALA A 1 99 ? -0.551 -5.473 -7.806 1.00 95.75 99 ALA A CA 1
ATOM 823 C C . ALA A 1 99 ? -1.772 -5.262 -8.725 1.00 95.75 99 ALA A C 1
ATOM 825 O O . ALA A 1 99 ? -2.754 -5.996 -8.609 1.00 95.75 99 ALA A O 1
ATOM 826 N N . PHE A 1 100 ? -1.719 -4.329 -9.686 1.00 94.31 100 PHE A N 1
ATOM 827 C CA . PHE A 1 100 ? -2.755 -4.232 -10.725 1.00 94.31 100 PHE A CA 1
ATOM 828 C C . PHE A 1 100 ? -2.728 -5.404 -11.709 1.00 94.31 100 PHE A C 1
ATOM 830 O O . PHE A 1 100 ? -3.788 -5.922 -12.047 1.00 94.31 100 PHE A O 1
ATOM 837 N N . GLN A 1 101 ? -1.547 -5.841 -12.153 1.00 93.50 101 GLN A N 1
ATOM 838 C CA . GLN A 1 101 ? -1.412 -6.988 -13.063 1.00 93.50 101 GLN A CA 1
ATOM 839 C C . GLN A 1 101 ? -1.923 -8.290 -12.436 1.00 93.50 101 GLN A C 1
ATOM 841 O O . GLN A 1 101 ? -2.561 -9.092 -13.116 1.00 93.50 101 GLN A O 1
ATOM 846 N N . ASP A 1 102 ? -1.689 -8.461 -11.135 1.00 95.19 102 ASP A N 1
ATOM 847 C CA . ASP A 1 102 ? -2.106 -9.641 -10.375 1.00 95.19 102 ASP A CA 1
ATOM 848 C C . ASP A 1 102 ? -3.552 -9.528 -9.847 1.00 95.19 102 ASP A C 1
ATOM 850 O O . ASP A 1 102 ? -4.032 -10.431 -9.168 1.00 95.19 102 ASP A O 1
ATOM 854 N N . ASN A 1 103 ? -4.278 -8.456 -10.198 1.00 93.06 103 ASN A N 1
ATOM 855 C CA . ASN A 1 103 ? -5.663 -8.187 -9.785 1.00 93.06 103 ASN A CA 1
ATOM 856 C C . ASN A 1 103 ? -5.881 -8.182 -8.260 1.00 93.06 103 ASN A C 1
ATOM 858 O O . ASN A 1 103 ? -6.934 -8.591 -7.773 1.00 93.06 103 ASN A O 1
ATOM 862 N N . LEU A 1 104 ? -4.899 -7.687 -7.503 1.00 93.19 104 LEU A N 1
ATOM 863 C CA . LEU A 1 104 ? -4.944 -7.693 -6.039 1.00 93.19 104 LEU A CA 1
ATOM 864 C C . LEU A 1 104 ? -5.982 -6.716 -5.469 1.00 93.19 104 LEU A C 1
ATOM 866 O O . LEU A 1 104 ? -6.597 -6.952 -4.433 1.00 93.19 104 LEU A O 1
ATOM 870 N N . PHE A 1 105 ? -6.199 -5.608 -6.170 1.00 82.56 105 PHE A N 1
ATOM 871 C CA . PHE A 1 105 ? -7.250 -4.658 -5.844 1.00 82.56 105 PHE A CA 1
ATOM 872 C C . PHE A 1 105 ? -8.513 -5.070 -6.599 1.00 82.56 105 PHE A C 1
ATOM 874 O O . PHE A 1 105 ? -8.653 -4.720 -7.770 1.00 82.56 105 PHE A O 1
ATOM 881 N N . TYR A 1 106 ? -9.417 -5.809 -5.961 1.00 65.31 106 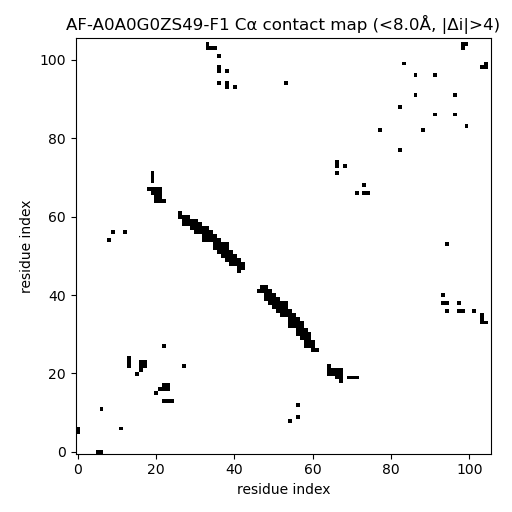TYR A N 1
ATOM 882 C CA . TYR A 1 106 ? -10.738 -6.151 -6.503 1.00 65.31 106 TYR A CA 1
ATOM 883 C C . TYR A 1 106 ? -11.733 -5.013 -6.263 1.00 65.31 106 TYR A C 1
ATOM 885 O O . TYR A 1 106 ? -11.955 -4.637 -5.091 1.00 65.31 106 TYR A O 1
#

pLDDT: mean 92.91, std 8.19, range [47.84, 98.12]

Mean predicted aligned error: 4.06 Å

Nearest PDB structures (foldseek):
  1nfz-assembly1_B  TM=7.424E-01  e=3.273E-03  Escherichia coli
  3dup-assembly1_B  TM=6.578E-01  e=2.421E+00  Rhodospirill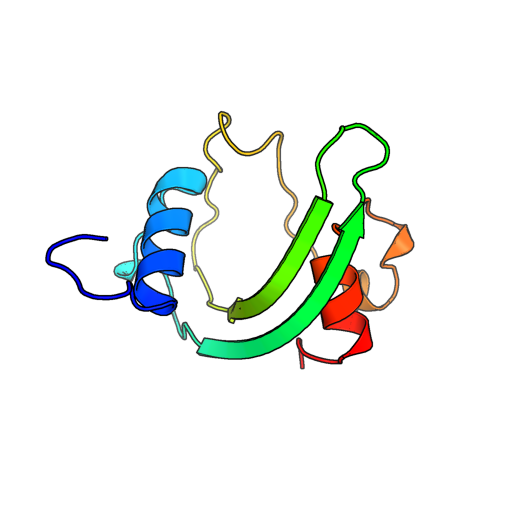um rubrum ATCC 11170
  9g6k-assembly1_Ly  TM=2.859E-01  e=5.044E+00  Toxoplasma gondii
  6yfp-assembly1_AA  TM=1.937E-01  e=5.701E+00  Leviviridae sp.

Foldseek 3Di:
DPPPDDDDVVNVVQVCCCQWWVDHPVQWAPWDWLAWDFDWDDDPVDPDIDGDGGIDIDTDGPDDTFTDVVRDPGDDDDDPVVCLVCVVVDPDDPRVVRCSVVVSPD